Protein AF-A0A2V6K042-F1 (afdb_monomer)

Structure (mmCIF, N/CA/C/O backbone):
data_AF-A0A2V6K042-F1
#
_entry.id   AF-A0A2V6K042-F1
#
loop_
_atom_site.group_PDB
_atom_site.id
_atom_site.type_symbol
_atom_site.label_atom_id
_atom_site.label_alt_id
_atom_site.label_comp_id
_atom_site.label_asym_id
_atom_site.label_entity_id
_atom_site.label_seq_id
_atom_site.pdbx_PDB_ins_code
_atom_site.Cartn_x
_atom_site.Cartn_y
_atom_site.Cartn_z
_atom_site.occupancy
_atom_site.B_iso_or_equiv
_atom_site.auth_seq_id
_atom_site.auth_comp_id
_atom_site.auth_asym_id
_atom_site.auth_atom_id
_atom_site.pdbx_PDB_model_num
ATOM 1 N N . ILE A 1 1 ? -4.577 -10.890 9.244 1.00 86.12 1 ILE A N 1
ATOM 2 C CA . ILE A 1 1 ? -5.148 -10.009 8.191 1.00 86.12 1 ILE A CA 1
ATOM 3 C C . ILE A 1 1 ? -6.558 -9.542 8.555 1.00 86.12 1 ILE A C 1
ATOM 5 O O . ILE A 1 1 ? -6.718 -8.351 8.736 1.00 86.12 1 ILE A O 1
ATOM 9 N N . ARG A 1 2 ? -7.557 -10.426 8.738 1.00 90.44 2 ARG A N 1
ATOM 10 C CA . ARG A 1 2 ? -8.962 -10.021 8.996 1.00 90.44 2 ARG A CA 1
ATOM 11 C C . ARG A 1 2 ? -9.173 -9.052 10.175 1.00 90.44 2 ARG A C 1
ATOM 13 O O . ARG A 1 2 ? -10.040 -8.201 10.087 1.00 90.44 2 ARG A O 1
ATOM 20 N N . ALA A 1 3 ? -8.397 -9.183 11.249 1.00 93.00 3 ALA A N 1
ATOM 21 C CA . ALA A 1 3 ? -8.496 -8.318 12.430 1.00 93.00 3 ALA A CA 1
ATOM 22 C C . ALA A 1 3 ? -7.594 -7.066 12.373 1.00 93.00 3 ALA A C 1
ATOM 24 O O . ALA A 1 3 ? -7.522 -6.328 13.348 1.00 93.00 3 ALA A O 1
ATOM 25 N N . ALA A 1 4 ? -6.853 -6.847 11.281 1.00 93.75 4 ALA A N 1
ATOM 26 C CA . ALA A 1 4 ? -5.950 -5.705 11.175 1.00 93.75 4 ALA A CA 1
ATOM 27 C C . ALA A 1 4 ? -6.723 -4.435 10.791 1.00 93.75 4 ALA A C 1
ATOM 29 O O . ALA A 1 4 ? -7.478 -4.448 9.821 1.00 93.75 4 ALA A O 1
ATOM 30 N N . SER A 1 5 ? -6.476 -3.330 11.499 1.00 94.50 5 SER A N 1
ATOM 31 C CA . SER A 1 5 ? -7.053 -2.016 11.173 1.00 94.50 5 SER A CA 1
ATOM 32 C C . SER A 1 5 ? -6.542 -1.466 9.836 1.00 94.50 5 SER A C 1
ATOM 34 O O . SER A 1 5 ? -7.273 -0.782 9.119 1.00 94.50 5 SER A O 1
ATOM 36 N N . PHE A 1 6 ? -5.293 -1.793 9.489 1.00 96.44 6 PHE A N 1
ATOM 37 C CA . PHE A 1 6 ? -4.653 -1.451 8.223 1.00 96.44 6 PHE A CA 1
ATOM 38 C C . PHE A 1 6 ? -3.590 -2.500 7.867 1.00 96.44 6 PHE A C 1
ATOM 40 O O . PHE A 1 6 ? -2.941 -3.056 8.754 1.00 96.44 6 PHE A O 1
ATOM 47 N N . VAL A 1 7 ? -3.395 -2.774 6.577 1.00 97.31 7 VAL A N 1
ATOM 48 C CA . VAL A 1 7 ? -2.379 -3.710 6.077 1.00 97.31 7 VAL A CA 1
ATOM 49 C C . VAL A 1 7 ? -1.388 -2.965 5.194 1.00 97.31 7 VAL A C 1
ATOM 51 O O . VAL A 1 7 ? -1.774 -2.335 4.216 1.00 97.31 7 VAL A O 1
ATOM 54 N N . VAL A 1 8 ? -0.099 -3.087 5.502 1.00 97.44 8 VAL A N 1
ATOM 55 C CA . VAL A 1 8 ? 0.986 -2.699 4.593 1.00 97.44 8 VAL A CA 1
ATOM 56 C C . VAL A 1 8 ? 1.674 -3.973 4.135 1.00 97.44 8 VAL A C 1
ATOM 58 O O . VAL A 1 8 ? 2.069 -4.797 4.960 1.00 97.44 8 VAL A O 1
ATOM 61 N N . SER A 1 9 ? 1.792 -4.168 2.826 1.00 97.56 9 SER A N 1
ATOM 62 C CA . SER A 1 9 ? 2.416 -5.365 2.269 1.00 97.56 9 SER A CA 1
ATOM 63 C C . SER A 1 9 ? 3.174 -5.042 0.989 1.00 97.56 9 SER A C 1
ATOM 65 O O . SER A 1 9 ? 2.829 -4.110 0.268 1.00 97.56 9 SER A O 1
ATOM 67 N N . VAL A 1 10 ? 4.222 -5.809 0.705 1.00 96.44 10 VAL A N 1
ATOM 68 C CA . VAL A 1 10 ? 4.842 -5.828 -0.625 1.00 96.44 10 VAL A CA 1
ATOM 69 C C . VAL A 1 10 ? 3.988 -6.660 -1.577 1.00 96.44 10 VAL A C 1
ATOM 71 O O . VAL A 1 10 ? 3.161 -7.459 -1.131 1.00 96.44 10 VAL A O 1
ATOM 74 N N . ASP A 1 11 ? 4.229 -6.513 -2.876 1.00 94.69 11 ASP A N 1
ATOM 75 C CA . ASP A 1 11 ? 3.646 -7.365 -3.914 1.00 94.69 11 ASP A CA 1
ATOM 76 C C . ASP A 1 11 ? 3.902 -8.862 -3.633 1.00 94.69 11 ASP A C 1
ATOM 78 O O . ASP A 1 11 ? 5.004 -9.379 -3.825 1.00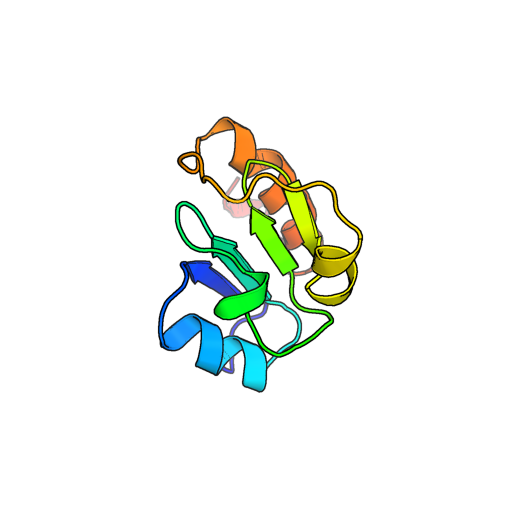 94.69 11 ASP A O 1
ATOM 82 N N . SER A 1 12 ? 2.899 -9.527 -3.057 1.00 94.44 12 SER A N 1
ATOM 83 C CA . SER A 1 12 ? 2.981 -10.881 -2.507 1.00 94.44 12 SER A CA 1
ATOM 84 C C . SER A 1 12 ? 1.591 -11.516 -2.410 1.00 94.44 12 SER A C 1
ATOM 86 O O . SER A 1 12 ? 0.573 -10.824 -2.396 1.00 94.44 12 SER A O 1
ATOM 88 N N . GLY A 1 13 ? 1.518 -12.844 -2.276 1.00 95.25 13 GLY A N 1
ATOM 89 C CA . GLY A 1 13 ? 0.242 -13.548 -2.073 1.00 95.25 13 GLY A CA 1
ATOM 90 C C . GLY A 1 13 ? -0.623 -12.964 -0.935 1.00 95.25 13 GLY A C 1
ATOM 91 O O . GLY A 1 13 ? -1.804 -12.691 -1.159 1.00 95.25 13 GLY A O 1
ATOM 92 N N . PRO A 1 14 ? -0.064 -12.692 0.264 1.00 95.94 14 PRO A N 1
ATOM 93 C CA . PRO A 1 14 ? -0.798 -12.052 1.357 1.00 95.94 14 PRO A CA 1
ATOM 94 C C . PRO A 1 14 ? -1.394 -10.678 1.022 1.00 95.94 14 PRO A C 1
ATOM 96 O O . PRO A 1 14 ? -2.462 -10.350 1.541 1.00 95.94 14 PRO A O 1
ATOM 99 N N . MET A 1 15 ? -0.755 -9.894 0.148 1.00 97.56 15 MET A N 1
ATOM 100 C CA . MET A 1 15 ? -1.299 -8.617 -0.325 1.00 97.56 15 MET A CA 1
ATOM 101 C C . MET A 1 15 ? -2.612 -8.830 -1.086 1.00 97.56 15 MET A C 1
ATOM 103 O O . MET A 1 15 ? -3.603 -8.163 -0.788 1.00 97.56 15 MET A O 1
ATOM 107 N N . HIS A 1 16 ? -2.669 -9.821 -1.983 1.00 97.00 16 HIS A N 1
ATOM 108 C CA . HIS A 1 16 ? -3.903 -10.149 -2.705 1.00 97.00 16 HIS A CA 1
ATOM 109 C C . HIS A 1 16 ? -5.009 -10.654 -1.771 1.00 97.00 16 HIS A C 1
ATOM 111 O O . HIS A 1 16 ? -6.165 -10.274 -1.938 1.00 97.00 16 HIS A O 1
ATOM 117 N N . ILE A 1 17 ? -4.667 -11.442 -0.745 1.00 96.44 17 ILE A N 1
ATOM 118 C CA . ILE A 1 17 ? -5.637 -11.853 0.285 1.00 96.44 17 ILE A CA 1
ATOM 119 C C . ILE A 1 17 ? -6.180 -10.624 1.027 1.00 96.44 17 ILE A C 1
ATOM 121 O O . ILE A 1 17 ? -7.385 -10.519 1.249 1.00 96.44 17 ILE A O 1
ATOM 125 N N . ALA A 1 18 ? -5.317 -9.672 1.394 1.00 97.00 18 ALA A N 1
ATOM 126 C CA . ALA A 1 18 ? -5.744 -8.436 2.044 1.00 97.00 18 ALA A CA 1
ATOM 127 C C . ALA A 1 18 ? -6.658 -7.590 1.142 1.00 97.00 18 ALA A C 1
ATOM 129 O O . ALA A 1 18 ? -7.664 -7.078 1.627 1.00 97.00 18 ALA A O 1
ATOM 130 N N . ALA A 1 19 ? -6.369 -7.517 -0.162 1.00 96.69 19 ALA A N 1
ATOM 131 C CA . ALA A 1 19 ? -7.151 -6.749 -1.133 1.00 96.69 19 ALA A CA 1
ATOM 132 C C . ALA A 1 19 ? -8.603 -7.239 -1.275 1.00 96.69 19 ALA A C 1
ATOM 134 O O . ALA A 1 19 ? -9.485 -6.450 -1.613 1.00 96.69 19 ALA A O 1
ATOM 135 N N . VAL A 1 20 ? -8.854 -8.526 -1.004 1.00 95.62 20 VAL A N 1
ATOM 136 C CA . VAL A 1 20 ? -10.206 -9.112 -0.966 1.00 95.62 20 VAL A CA 1
ATOM 137 C C . VAL A 1 20 ? -10.938 -8.762 0.333 1.00 95.62 20 VAL A C 1
ATOM 139 O O . VAL A 1 20 ? -12.157 -8.630 0.341 1.00 95.62 20 VAL A O 1
ATOM 142 N N . LEU A 1 21 ? -10.211 -8.634 1.443 1.00 95.25 21 LEU A N 1
ATOM 143 C CA . LEU A 1 21 ? -10.805 -8.498 2.774 1.00 95.25 21 LEU A CA 1
ATOM 144 C C . LEU A 1 21 ? -11.050 -7.049 3.199 1.00 95.25 21 LEU A C 1
ATOM 146 O O . LEU A 1 21 ? -11.894 -6.819 4.062 1.00 95.25 21 LEU A O 1
ATOM 150 N N . THR A 1 22 ? -10.299 -6.083 2.668 1.00 93.81 22 THR A N 1
ATOM 151 C CA . THR A 1 22 ? -10.379 -4.688 3.117 1.00 93.81 22 THR A CA 1
ATOM 152 C C . THR A 1 22 ? -9.897 -3.694 2.061 1.00 93.81 22 THR A C 1
ATOM 154 O O . THR A 1 22 ? -9.083 -4.020 1.198 1.00 93.81 22 THR A O 1
ATOM 157 N N . ILE A 1 23 ? -10.385 -2.454 2.161 1.00 92.50 23 ILE A N 1
ATOM 158 C CA . ILE A 1 23 ? -9.851 -1.289 1.437 1.00 92.50 23 ILE A CA 1
ATOM 159 C C . ILE A 1 23 ? -8.654 -0.649 2.161 1.00 92.50 23 ILE A C 1
ATOM 161 O O . ILE A 1 23 ? -7.896 0.093 1.541 1.00 92.50 23 ILE A O 1
ATOM 165 N N . ASN A 1 24 ? -8.458 -0.947 3.452 1.00 96.31 24 ASN A N 1
ATOM 166 C CA . ASN A 1 24 ? -7.375 -0.408 4.281 1.00 96.31 24 ASN A CA 1
ATOM 167 C C . ASN A 1 24 ? -6.066 -1.164 4.009 1.00 96.31 24 ASN A C 1
ATOM 169 O O . ASN A 1 24 ? -5.510 -1.832 4.883 1.00 96.31 24 ASN A O 1
ATOM 173 N N . LEU A 1 25 ? -5.621 -1.104 2.758 1.00 97.75 25 LEU A N 1
ATOM 174 C CA . LEU A 1 25 ? -4.441 -1.777 2.242 1.00 97.75 25 LEU A CA 1
ATOM 175 C C . LEU A 1 25 ? -3.544 -0.759 1.544 1.00 97.75 25 LEU A C 1
ATOM 177 O O . LEU A 1 25 ? -4.008 -0.019 0.680 1.00 97.75 25 LEU A O 1
ATOM 181 N N . LEU A 1 26 ? -2.254 -0.804 1.865 1.00 98.25 26 LEU A N 1
ATOM 182 C CA . LEU A 1 26 ? -1.179 -0.220 1.076 1.00 98.25 26 LEU A CA 1
ATOM 183 C C . LEU A 1 26 ? -0.298 -1.335 0.499 1.00 98.25 26 LEU A C 1
ATOM 185 O O . LEU A 1 26 ? 0.359 -2.061 1.249 1.00 98.25 26 LEU A O 1
ATOM 189 N N . SER A 1 27 ? -0.254 -1.431 -0.830 1.00 98.00 27 SER A N 1
ATOM 190 C CA . SER A 1 27 ? 0.639 -2.334 -1.560 1.00 98.00 27 SER A CA 1
ATOM 191 C C . SER A 1 27 ? 1.890 -1.610 -2.060 1.00 98.00 27 SER A C 1
ATOM 193 O O . SER A 1 27 ? 1.801 -0.621 -2.789 1.00 98.00 27 SER A O 1
ATOM 195 N N . ILE A 1 28 ? 3.073 -2.104 -1.705 1.00 97.81 28 ILE A N 1
ATOM 196 C CA . ILE A 1 28 ? 4.361 -1.538 -2.116 1.00 97.81 28 ILE A CA 1
ATOM 197 C C . ILE A 1 28 ? 4.879 -2.281 -3.349 1.00 97.81 28 ILE A C 1
ATOM 199 O O . ILE A 1 28 ? 5.261 -3.451 -3.274 1.00 97.81 28 ILE A O 1
ATOM 203 N N . HIS A 1 29 ? 4.970 -1.565 -4.471 1.00 96.25 29 HIS A N 1
ATOM 204 C CA . HIS A 1 29 ? 5.510 -2.073 -5.729 1.00 96.25 29 HIS A CA 1
ATOM 205 C C . HIS A 1 29 ? 6.824 -1.364 -6.063 1.00 96.25 29 HIS A C 1
ATOM 207 O O . HIS A 1 29 ? 6.840 -0.235 -6.555 1.00 96.25 29 HIS A O 1
ATOM 213 N N . THR A 1 30 ? 7.954 -2.029 -5.815 1.00 95.12 30 THR A N 1
ATOM 214 C CA . THR A 1 30 ? 9.269 -1.534 -6.246 1.00 95.12 30 THR A CA 1
ATOM 215 C C . THR A 1 30 ? 9.443 -1.814 -7.734 1.00 95.12 30 THR A C 1
ATOM 217 O O . THR A 1 30 ? 9.233 -0.929 -8.561 1.00 95.12 30 THR A O 1
ATOM 220 N N . TRP A 1 31 ? 9.745 -3.055 -8.106 1.00 92.31 31 TRP A 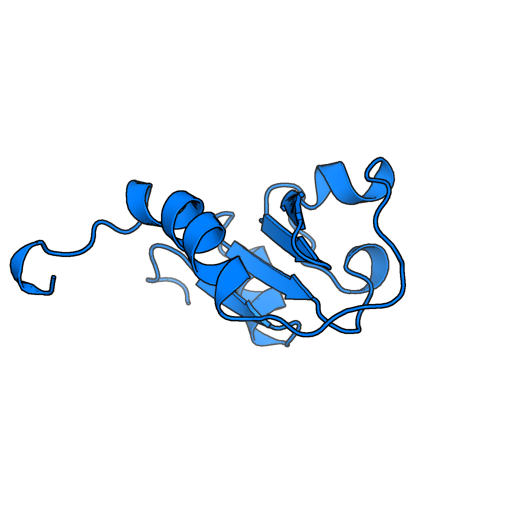N 1
ATOM 221 C CA . TRP A 1 31 ? 10.108 -3.439 -9.473 1.00 92.31 31 TRP A CA 1
ATOM 222 C C . TRP A 1 31 ? 8.911 -3.786 -10.356 1.00 92.31 31 TRP A C 1
ATOM 224 O O . TRP A 1 31 ? 8.963 -3.565 -11.565 1.00 92.31 31 TRP A O 1
ATOM 234 N N . THR A 1 32 ? 7.828 -4.284 -9.764 1.00 92.12 32 THR A N 1
ATOM 235 C CA . THR A 1 32 ? 6.640 -4.728 -10.493 1.00 92.12 32 THR A CA 1
ATOM 236 C C . THR A 1 32 ? 5.743 -3.562 -10.899 1.00 92.12 32 THR A C 1
ATOM 238 O O . THR A 1 32 ? 5.801 -2.471 -10.325 1.00 92.12 32 THR A O 1
ATOM 241 N N . ASP A 1 33 ? 4.955 -3.768 -11.954 1.00 92.81 33 ASP A N 1
ATOM 242 C CA . ASP A 1 33 ? 3.980 -2.788 -12.430 1.00 92.81 33 ASP A CA 1
ATOM 243 C C . ASP A 1 33 ? 2.624 -3.058 -11.754 1.00 92.81 33 ASP A C 1
ATOM 245 O O . ASP A 1 33 ? 2.002 -4.082 -12.060 1.00 92.81 33 ASP A O 1
ATOM 249 N N . PRO A 1 34 ? 2.147 -2.179 -10.853 1.00 94.62 34 PRO A N 1
ATOM 250 C CA . PRO A 1 34 ? 0.891 -2.392 -10.139 1.00 94.62 34 PRO A CA 1
ATOM 251 C C . PRO A 1 34 ? -0.334 -2.420 -11.064 1.00 94.62 34 PRO A C 1
ATOM 253 O O . PRO A 1 34 ? -1.354 -2.974 -10.680 1.00 94.62 34 PRO A O 1
ATOM 256 N N . ARG A 1 35 ? -0.241 -1.925 -12.307 1.00 93.62 35 ARG A N 1
ATOM 257 C CA . ARG A 1 35 ? -1.322 -2.077 -13.302 1.00 93.62 35 ARG A CA 1
ATOM 258 C C . ARG A 1 35 ? -1.515 -3.528 -13.748 1.00 93.62 35 ARG A C 1
ATOM 260 O O . ARG A 1 35 ? -2.551 -3.878 -14.295 1.00 93.62 35 ARG A O 1
ATOM 267 N N . ARG A 1 36 ? -0.497 -4.375 -13.557 1.00 93.19 36 ARG A N 1
ATOM 268 C CA . ARG A 1 36 ? -0.493 -5.782 -13.990 1.00 93.19 36 ARG A CA 1
ATOM 269 C C . ARG A 1 36 ? -0.686 -6.763 -12.843 1.00 93.19 36 ARG A C 1
ATOM 271 O O . ARG A 1 36 ? -1.283 -7.811 -13.051 1.00 93.19 36 ARG A O 1
ATOM 278 N N . VAL A 1 37 ? -0.115 -6.457 -11.679 1.00 94.62 37 VAL A N 1
ATOM 279 C CA . VAL A 1 37 ? -0.055 -7.374 -10.523 1.00 94.62 37 VAL A CA 1
ATOM 280 C C . VAL A 1 37 ? -0.490 -6.715 -9.215 1.00 94.62 37 VAL A C 1
ATOM 282 O O . VAL A 1 37 ? -0.343 -7.291 -8.147 1.00 94.62 37 VAL A O 1
ATOM 285 N N . GLY A 1 38 ? -0.999 -5.485 -9.273 1.00 94.56 38 GLY A N 1
ATOM 286 C CA . GLY A 1 38 ? -1.467 -4.776 -8.091 1.00 94.56 38 GLY A CA 1
ATOM 287 C C . GLY A 1 38 ? -2.719 -5.395 -7.468 1.00 94.56 38 GLY A C 1
ATOM 288 O O . GLY A 1 38 ? -3.304 -6.348 -7.995 1.00 94.56 38 GLY A O 1
ATOM 289 N N . PRO A 1 39 ? -3.152 -4.846 -6.325 1.00 97.00 39 PRO A N 1
ATOM 290 C CA . PRO A 1 39 ? -4.401 -5.255 -5.707 1.00 97.00 39 PRO A CA 1
ATOM 291 C C . PRO A 1 39 ? -5.577 -5.003 -6.658 1.00 97.00 39 PRO A C 1
ATOM 293 O O . PRO A 1 39 ? -5.669 -3.955 -7.288 1.00 97.00 39 PRO A O 1
ATOM 296 N N . TYR A 1 40 ? -6.509 -5.956 -6.724 1.00 94.00 40 TYR A N 1
AT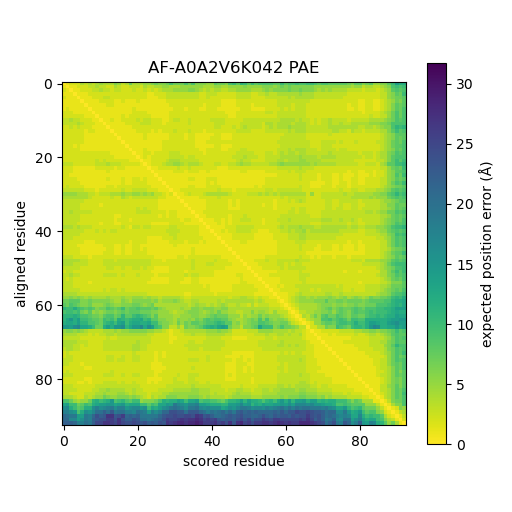OM 297 C CA . TYR A 1 40 ? -7.709 -5.848 -7.566 1.00 94.00 40 TYR A CA 1
ATOM 298 C C . TYR A 1 40 ? -8.648 -4.709 -7.129 1.00 94.00 40 TYR A C 1
ATOM 300 O O . TYR A 1 40 ? -9.389 -4.155 -7.936 1.00 94.00 40 TYR A O 1
ATOM 308 N N . ASN A 1 41 ? -8.646 -4.364 -5.840 1.00 94.75 41 ASN A N 1
ATOM 309 C CA . ASN A 1 41 ? -9.560 -3.375 -5.284 1.00 94.75 41 ASN A CA 1
ATOM 310 C C . ASN A 1 41 ? -9.192 -1.954 -5.762 1.00 94.75 41 ASN A C 1
ATOM 312 O O . ASN A 1 41 ? -8.118 -1.470 -5.398 1.00 94.75 41 ASN A O 1
ATOM 316 N N . PRO A 1 42 ? -10.078 -1.244 -6.492 1.00 95.31 42 PRO A N 1
ATOM 317 C CA . PRO A 1 42 ? -9.775 0.073 -7.060 1.00 95.31 42 PRO A CA 1
ATOM 318 C C . PRO A 1 42 ? -9.479 1.144 -5.999 1.00 95.31 42 PRO A C 1
ATOM 320 O O . PRO A 1 42 ? -8.796 2.123 -6.292 1.00 95.31 42 PRO A O 1
ATOM 323 N N . ASN A 1 43 ? -9.960 0.954 -4.767 1.00 95.88 43 ASN A N 1
ATOM 324 C CA . ASN A 1 43 ? -9.767 1.890 -3.660 1.00 95.88 43 ASN A CA 1
ATOM 325 C C . ASN A 1 43 ? -8.532 1.582 -2.802 1.00 95.88 43 ASN A C 1
ATOM 327 O O . ASN A 1 43 ? -8.224 2.366 -1.905 1.00 95.88 43 ASN A O 1
ATOM 331 N N . ALA A 1 44 ? -7.841 0.462 -3.043 1.00 97.06 44 ALA A N 1
ATOM 332 C CA . ALA A 1 44 ? -6.618 0.142 -2.319 1.00 97.06 44 ALA A CA 1
ATOM 333 C C . ALA A 1 44 ? -5.500 1.121 -2.690 1.00 97.06 44 ALA A C 1
ATOM 335 O O . ALA A 1 44 ? -5.401 1.581 -3.832 1.00 97.06 44 ALA A O 1
ATOM 336 N N . TRP A 1 45 ? -4.637 1.411 -1.720 1.00 98.25 45 TRP A N 1
ATOM 337 C CA . TRP A 1 45 ? -3.471 2.250 -1.929 1.00 98.25 45 TRP A CA 1
ATOM 338 C C . TRP A 1 45 ? -2.314 1.448 -2.510 1.00 98.25 45 TRP A C 1
ATOM 340 O O . TRP A 1 45 ? -2.074 0.289 -2.165 1.00 98.25 45 TRP A O 1
ATOM 350 N N . VAL A 1 46 ? -1.550 2.109 -3.364 1.00 97.50 46 VAL A N 1
ATOM 351 C CA . VAL A 1 46 ? -0.333 1.613 -3.984 1.00 97.50 46 VAL A CA 1
ATOM 352 C C . VAL A 1 46 ? 0.768 2.636 -3.766 1.00 97.50 46 VAL A C 1
ATOM 354 O O . VAL A 1 46 ? 0.603 3.820 -4.053 1.00 97.50 46 VAL A O 1
ATOM 357 N N . TRP A 1 47 ? 1.922 2.161 -3.308 1.00 97.81 47 TRP A N 1
ATOM 358 C CA . TRP A 1 47 ? 3.167 2.903 -3.403 1.00 97.81 47 TRP A CA 1
ATOM 359 C C . TRP A 1 47 ? 3.935 2.448 -4.645 1.00 97.81 47 TRP A C 1
ATOM 361 O O . TRP A 1 47 ? 4.220 1.256 -4.804 1.00 97.81 47 TRP A O 1
ATOM 371 N N . LYS A 1 48 ? 4.312 3.394 -5.510 1.00 95.94 48 LYS A N 1
ATOM 372 C CA . LYS A 1 48 ? 5.202 3.152 -6.655 1.00 95.94 48 LYS A CA 1
ATOM 373 C C . LYS A 1 48 ? 6.069 4.376 -6.917 1.00 95.94 48 LYS A C 1
ATOM 375 O O . LYS A 1 48 ? 5.578 5.473 -7.170 1.00 95.94 48 LYS A O 1
ATOM 380 N N . ASN A 1 49 ? 7.388 4.187 -6.917 1.00 93.50 49 ASN A N 1
ATOM 381 C CA . ASN A 1 49 ? 8.361 5.237 -7.242 1.00 93.50 49 ASN A CA 1
ATOM 382 C C . ASN A 1 49 ? 8.242 6.515 -6.392 1.00 93.50 49 ASN A C 1
ATOM 384 O O . ASN A 1 49 ? 8.528 7.604 -6.884 1.00 93.50 49 ASN A O 1
ATOM 388 N N . GLY A 1 50 ? 7.839 6.396 -5.127 1.00 93.75 50 GLY A N 1
ATOM 389 C CA . GLY A 1 50 ? 7.606 7.547 -4.246 1.00 93.75 50 GLY A CA 1
ATOM 390 C C . GLY A 1 50 ? 6.231 8.191 -4.372 1.00 93.75 50 GLY A C 1
ATOM 391 O O . GLY A 1 50 ? 5.985 9.188 -3.708 1.00 93.75 50 GLY A O 1
ATOM 392 N N . HIS A 1 51 ? 5.348 7.646 -5.205 1.00 94.81 51 HIS A N 1
ATOM 393 C CA . HIS A 1 51 ? 3.976 8.119 -5.331 1.00 94.81 51 HIS A CA 1
ATOM 394 C C . HIS A 1 51 ? 3.058 7.194 -4.544 1.00 94.81 51 HIS A C 1
ATOM 396 O O . HIS A 1 51 ? 3.166 5.972 -4.676 1.00 94.81 51 HIS A O 1
ATOM 402 N N . LEU A 1 52 ? 2.164 7.789 -3.757 1.00 96.88 52 LEU A N 1
ATOM 403 C CA . LEU A 1 52 ? 1.014 7.121 -3.160 1.00 96.88 52 LEU A CA 1
ATOM 404 C C . LEU A 1 52 ? -0.205 7.429 -4.015 1.00 96.88 52 LEU A C 1
ATOM 406 O O . LEU A 1 52 ? -0.528 8.593 -4.232 1.00 96.88 52 LEU A O 1
ATOM 410 N N . LEU A 1 53 ? -0.833 6.382 -4.530 1.00 96.38 53 LEU A N 1
ATOM 411 C CA . LEU A 1 53 ? -1.953 6.472 -5.458 1.00 96.38 53 LEU A CA 1
ATOM 412 C C . LEU A 1 53 ? -2.957 5.380 -5.126 1.00 96.38 53 LEU A C 1
ATOM 414 O O . LEU A 1 53 ? -2.584 4.321 -4.621 1.00 96.38 53 LEU A O 1
ATOM 418 N N . ARG A 1 54 ? -4.220 5.599 -5.457 1.00 97.00 54 ARG A N 1
ATOM 419 C CA . ARG A 1 54 ? -5.201 4.520 -5.510 1.00 97.00 54 ARG A CA 1
ATOM 420 C C . ARG A 1 54 ? -5.022 3.709 -6.782 1.00 97.00 54 ARG A C 1
ATOM 422 O O . ARG A 1 54 ? -4.576 4.223 -7.807 1.00 97.00 54 ARG A O 1
ATOM 429 N N . VAL A 1 55 ? -5.432 2.444 -6.742 1.00 96.50 55 VAL A N 1
ATOM 430 C CA . VAL A 1 55 ? -5.453 1.584 -7.936 1.00 96.50 55 VAL A CA 1
ATOM 431 C C . VAL A 1 55 ? -6.235 2.241 -9.079 1.00 96.50 55 VAL A C 1
ATOM 433 O O . VAL A 1 55 ? -5.763 2.244 -10.213 1.00 96.50 55 VAL A O 1
ATOM 436 N N . SER A 1 56 ? -7.368 2.882 -8.778 1.00 96.38 56 SER A N 1
ATOM 437 C CA . SER A 1 56 ? -8.183 3.611 -9.760 1.00 96.38 56 SER A CA 1
ATOM 438 C C . SER A 1 56 ? -7.458 4.767 -10.463 1.00 96.38 56 SER A C 1
ATOM 440 O O . SER A 1 56 ? -7.898 5.212 -11.517 1.00 96.38 56 SER A O 1
ATOM 442 N N . GLU A 1 57 ? -6.364 5.272 -9.894 1.00 96.19 57 GLU A N 1
ATOM 443 C CA . GLU A 1 57 ? -5.596 6.406 -10.422 1.00 96.19 57 GLU A CA 1
ATOM 444 C C . GLU A 1 57 ? -4.399 5.950 -11.275 1.00 96.19 57 GLU A C 1
ATOM 446 O O . GLU A 1 57 ? -3.769 6.760 -11.955 1.00 96.19 57 GLU A O 1
ATOM 451 N N . LEU A 1 58 ? -4.065 4.654 -11.271 1.00 93.38 58 LEU A N 1
ATOM 452 C CA . LEU A 1 58 ? -2.852 4.141 -11.918 1.00 93.38 58 LEU A CA 1
ATOM 453 C C . LEU A 1 58 ? -2.856 4.287 -13.443 1.00 93.38 58 LEU A C 1
ATOM 455 O O . LEU A 1 58 ? -1.780 4.451 -14.030 1.00 93.38 58 LEU A O 1
ATOM 459 N N . GLU A 1 59 ? -4.030 4.206 -14.070 1.00 88.19 59 GLU A N 1
ATOM 460 C CA . GLU A 1 59 ? -4.199 4.314 -15.525 1.00 88.19 59 GLU A CA 1
ATOM 461 C C . GLU A 1 59 ? -3.849 5.714 -16.039 1.00 88.19 59 GLU A C 1
ATOM 463 O O . GLU A 1 59 ? -3.198 5.867 -17.071 1.00 88.19 59 GLU A O 1
ATOM 468 N N . THR A 1 60 ? -4.225 6.753 -15.293 1.00 90.31 60 THR A N 1
ATOM 469 C CA . THR A 1 60 ? -4.009 8.151 -15.692 1.00 90.31 60 T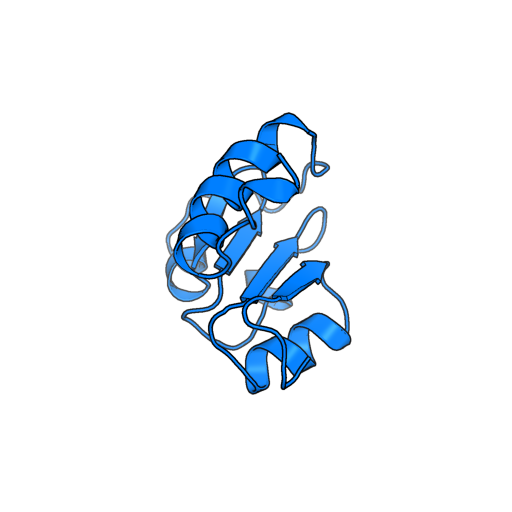HR A CA 1
ATOM 470 C C . THR A 1 60 ? -2.712 8.730 -15.128 1.00 90.31 60 THR A C 1
ATOM 472 O O . THR A 1 60 ? -2.160 9.685 -15.682 1.00 90.31 60 THR A O 1
ATOM 475 N N . ALA A 1 61 ? -2.178 8.147 -14.052 1.00 89.25 61 ALA A N 1
ATOM 476 C CA . ALA A 1 61 ? -0.943 8.602 -13.436 1.00 89.25 61 ALA A CA 1
ATOM 477 C C . ALA A 1 61 ? 0.281 8.349 -14.335 1.00 89.25 61 ALA A C 1
ATOM 479 O O . ALA A 1 61 ? 0.554 7.233 -14.791 1.00 89.25 61 ALA A O 1
ATOM 480 N N . LYS A 1 62 ? 1.106 9.387 -14.522 1.00 86.06 62 LYS A N 1
ATOM 481 C CA . LYS A 1 62 ? 2.379 9.320 -15.263 1.00 86.06 62 LYS A CA 1
ATOM 482 C C . LYS A 1 62 ? 3.490 8.671 -14.429 1.00 86.06 62 LYS A C 1
ATOM 484 O O . LYS A 1 62 ? 4.502 9.291 -14.113 1.00 86.06 62 LYS A O 1
ATOM 489 N N . ILE A 1 63 ? 3.306 7.404 -14.070 1.00 85.00 63 ILE A N 1
ATOM 490 C CA . ILE A 1 63 ? 4.281 6.632 -13.298 1.00 85.00 63 ILE A CA 1
ATOM 491 C C . ILE A 1 63 ? 5.218 5.883 -14.245 1.00 85.00 63 ILE A C 1
ATOM 493 O O . ILE A 1 63 ? 4.778 5.201 -15.174 1.00 85.00 63 ILE A O 1
ATOM 497 N N . LYS A 1 64 ? 6.527 5.970 -13.989 1.00 83.25 64 LYS A N 1
ATOM 498 C CA . LYS A 1 64 ? 7.527 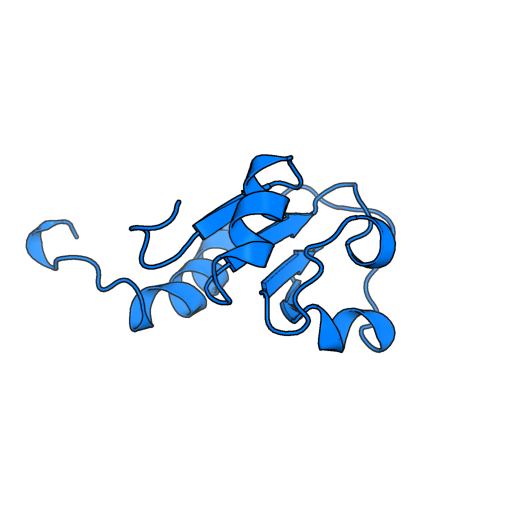5.172 -14.711 1.00 83.25 64 LYS A CA 1
ATOM 499 C C . LYS A 1 64 ? 7.300 3.678 -14.461 1.00 83.25 64 LYS A C 1
ATOM 501 O O . LYS A 1 64 ? 7.121 3.257 -13.319 1.00 83.25 64 LYS A O 1
ATOM 506 N N . ARG A 1 65 ? 7.391 2.874 -15.526 1.00 74.38 65 ARG A N 1
ATOM 507 C CA . ARG A 1 65 ? 7.303 1.405 -15.450 1.00 74.38 65 ARG A CA 1
ATOM 508 C C . ARG A 1 65 ? 8.436 0.817 -14.602 1.00 74.38 65 ARG A C 1
ATOM 510 O O . ARG A 1 65 ? 8.196 -0.024 -13.736 1.00 74.38 65 ARG A O 1
ATOM 517 N N . HIS A 1 66 ? 9.659 1.311 -14.807 1.00 78.25 66 HIS A N 1
ATOM 518 C CA . HIS A 1 66 ? 10.806 0.947 -13.978 1.00 78.25 66 HIS A CA 1
ATOM 519 C C . HIS A 1 66 ? 10.645 1.469 -12.552 1.00 78.25 66 HIS A C 1
ATOM 521 O O . HIS A 1 66 ? 10.209 2.598 -12.327 1.00 78.25 66 HIS A O 1
ATOM 527 N N . GLY A 1 67 ? 10.981 0.596 -11.611 1.00 83.12 67 GLY A N 1
ATOM 528 C CA . GLY A 1 67 ? 10.943 0.848 -10.183 1.00 83.12 67 GLY A CA 1
ATOM 529 C C . GLY A 1 67 ? 12.145 1.603 -9.643 1.00 83.12 67 GLY A C 1
ATOM 530 O O . GLY A 1 67 ? 13.222 1.564 -10.234 1.00 83.12 67 GLY A O 1
ATOM 531 N N . ARG A 1 68 ? 11.988 2.168 -8.449 1.00 93.50 68 ARG A N 1
ATOM 532 C CA . ARG A 1 68 ? 13.082 2.394 -7.503 1.00 93.50 68 ARG A CA 1
ATOM 533 C C . ARG A 1 68 ? 12.820 1.652 -6.197 1.00 93.50 68 ARG A C 1
ATOM 535 O O . ARG A 1 68 ? 11.690 1.249 -5.910 1.00 93.50 68 ARG A O 1
ATOM 542 N N . ARG A 1 69 ? 13.873 1.509 -5.394 1.00 95.19 69 ARG A N 1
ATOM 543 C CA . ARG A 1 69 ? 13.776 0.960 -4.042 1.00 95.19 69 ARG A CA 1
ATOM 544 C C . ARG A 1 69 ? 12.923 1.876 -3.159 1.00 95.19 69 ARG A C 1
ATOM 546 O O . ARG A 1 69 ? 12.924 3.096 -3.334 1.00 95.19 69 ARG A O 1
ATOM 553 N N . PHE A 1 70 ? 12.206 1.261 -2.226 1.00 95.81 70 PHE A N 1
ATOM 554 C CA . PHE A 1 70 ? 11.587 1.952 -1.104 1.00 95.81 70 PHE A CA 1
ATOM 555 C C . PHE A 1 70 ? 12.674 2.452 -0.143 1.00 95.81 70 PHE A C 1
ATOM 557 O O . PHE A 1 70 ? 13.583 1.694 0.200 1.00 95.81 70 PHE A O 1
ATOM 564 N N . GLU A 1 71 ? 12.604 3.713 0.268 1.00 97.06 71 GLU A N 1
ATOM 565 C CA . GLU A 1 71 ? 13.632 4.377 1.073 1.00 97.06 71 GLU A CA 1
ATOM 566 C C . GLU A 1 71 ? 13.025 5.007 2.331 1.00 97.06 71 GLU A C 1
ATOM 568 O O . GLU A 1 71 ? 11.828 5.273 2.392 1.00 97.06 71 GLU A O 1
ATOM 573 N N . SER A 1 72 ? 13.853 5.320 3.332 1.00 97.69 72 SER A N 1
ATOM 574 C CA . SER A 1 72 ? 13.382 5.939 4.581 1.00 97.69 72 SER A CA 1
ATOM 575 C C . SER A 1 72 ? 12.628 7.256 4.359 1.00 97.69 72 SER A C 1
ATOM 577 O O . SER A 1 72 ? 11.725 7.579 5.123 1.00 97.69 72 SER A O 1
ATOM 579 N N . LYS A 1 73 ? 12.939 7.989 3.281 1.00 96.88 73 LYS A N 1
ATOM 580 C CA . LYS A 1 73 ? 12.235 9.226 2.901 1.00 96.88 73 LYS A CA 1
ATOM 581 C C . LYS A 1 73 ? 10.773 9.012 2.483 1.00 96.88 73 LYS A C 1
ATOM 583 O O . LYS A 1 73 ? 10.022 9.976 2.438 1.00 96.88 73 LYS A O 1
ATOM 588 N N . ASP A 1 74 ? 10.376 7.779 2.165 1.00 97.38 74 ASP A N 1
ATOM 589 C CA . ASP A 1 74 ? 9.001 7.427 1.788 1.00 97.38 74 ASP A CA 1
ATOM 590 C C . ASP A 1 74 ? 8.104 7.153 3.004 1.00 97.38 74 ASP A C 1
ATOM 592 O O . ASP A 1 74 ? 6.878 7.206 2.904 1.00 97.38 74 ASP A O 1
ATOM 596 N N . VAL A 1 75 ? 8.709 6.857 4.158 1.00 96.56 75 VAL A N 1
ATOM 597 C CA . VAL A 1 75 ? 7.999 6.485 5.387 1.00 96.56 75 VAL A CA 1
ATOM 598 C C . VAL A 1 75 ? 7.078 7.599 5.904 1.00 96.56 75 VAL A C 1
ATOM 600 O O . VAL A 1 75 ? 5.946 7.268 6.254 1.00 96.56 75 VAL A O 1
A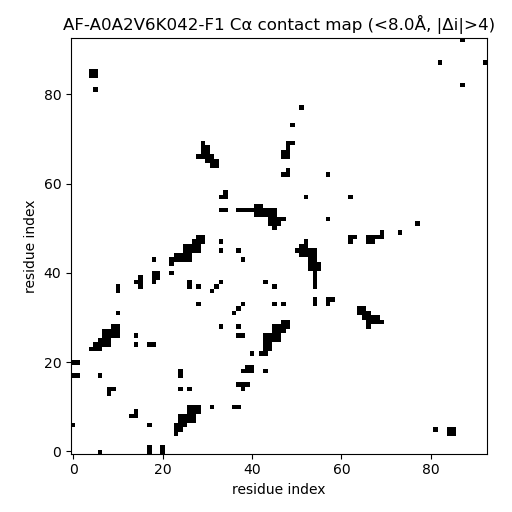TOM 603 N N . PRO A 1 76 ? 7.472 8.892 5.936 1.00 96.69 76 PRO A N 1
ATOM 604 C CA . PRO A 1 76 ? 6.618 9.945 6.488 1.00 96.69 76 PRO A CA 1
ATOM 605 C C . PRO A 1 76 ? 5.250 10.050 5.807 1.00 96.69 76 PRO A C 1
ATOM 607 O O . PRO A 1 76 ? 4.236 10.065 6.497 1.00 96.69 76 PRO A O 1
ATOM 610 N N . ALA A 1 77 ? 5.205 10.024 4.471 1.00 96.75 77 ALA A N 1
ATOM 611 C CA . ALA A 1 77 ? 3.952 10.114 3.718 1.00 96.75 77 ALA A CA 1
ATOM 612 C C . ALA A 1 77 ? 3.028 8.907 3.974 1.00 96.75 77 ALA A C 1
ATOM 614 O O . ALA A 1 77 ? 1.810 9.042 4.060 1.00 96.75 77 ALA A O 1
ATOM 615 N N . ILE A 1 78 ? 3.607 7.715 4.144 1.00 96.19 78 ILE A N 1
ATOM 616 C CA . ILE A 1 78 ? 2.850 6.505 4.492 1.00 96.19 78 ILE A CA 1
ATOM 617 C C . ILE A 1 78 ? 2.334 6.573 5.928 1.00 96.19 78 ILE A C 1
ATOM 619 O O . ILE A 1 78 ? 1.198 6.186 6.193 1.00 96.19 78 ILE A O 1
ATOM 623 N N . ALA A 1 79 ? 3.144 7.072 6.860 1.00 95.06 79 ALA A N 1
ATOM 624 C CA . ALA A 1 79 ? 2.716 7.255 8.238 1.00 95.06 79 ALA A CA 1
ATOM 625 C C . ALA A 1 79 ? 1.548 8.247 8.319 1.00 95.06 79 ALA A C 1
ATOM 627 O O . ALA A 1 79 ? 0.575 7.981 9.016 1.00 95.06 79 ALA A O 1
ATOM 628 N N . GLU A 1 80 ? 1.613 9.352 7.578 1.00 94.88 80 GLU A N 1
ATOM 629 C CA . GLU A 1 80 ? 0.546 10.353 7.505 1.00 94.88 80 GLU A CA 1
ATOM 630 C C . GLU A 1 80 ? -0.760 9.771 6.940 1.00 94.88 80 GLU A C 1
ATOM 632 O O . GLU A 1 80 ? -1.832 10.032 7.482 1.00 94.88 80 GLU A O 1
ATOM 637 N N . LEU A 1 81 ? -0.667 8.892 5.935 1.00 95.06 81 LEU A N 1
ATOM 638 C CA . LEU A 1 81 ? -1.812 8.152 5.396 1.00 95.06 81 LEU A CA 1
ATOM 639 C C . LEU A 1 81 ? -2.456 7.206 6.428 1.00 95.06 81 LEU A C 1
ATOM 641 O O . LEU A 1 81 ? -3.678 7.072 6.468 1.00 95.06 81 LEU A O 1
ATOM 645 N N . ILE A 1 82 ? -1.646 6.510 7.231 1.00 9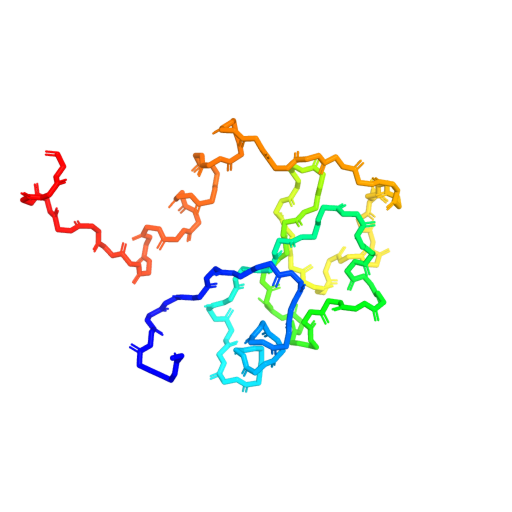5.12 82 ILE A N 1
ATOM 646 C CA . ILE A 1 82 ? -2.110 5.411 8.096 1.00 95.12 82 ILE A CA 1
ATOM 647 C C . ILE A 1 82 ? -2.564 5.901 9.477 1.00 95.12 82 ILE A C 1
ATOM 649 O O . ILE A 1 82 ? -3.524 5.362 10.030 1.00 95.12 82 ILE A O 1
ATOM 653 N N . ARG A 1 83 ? -1.900 6.918 10.040 1.00 92.62 83 ARG A N 1
ATOM 654 C CA . ARG A 1 83 ? -2.129 7.425 11.409 1.00 92.62 83 ARG A CA 1
ATOM 655 C C . ARG A 1 83 ? -3.592 7.734 11.754 1.00 92.62 83 ARG A C 1
ATOM 657 O O . ARG A 1 83 ? -3.985 7.405 12.869 1.00 92.62 83 ARG A O 1
ATOM 664 N N . PRO A 1 84 ? -4.421 8.306 10.858 1.00 92.62 84 PRO A N 1
ATOM 665 C CA . PRO A 1 84 ? -5.831 8.551 11.168 1.00 92.62 84 PRO A CA 1
ATOM 666 C C . PRO A 1 84 ? -6.645 7.271 11.418 1.00 92.62 84 PRO A C 1
ATOM 668 O O . PRO A 1 84 ? -7.669 7.318 12.092 1.00 92.62 84 PRO A O 1
ATOM 671 N N . ILE A 1 85 ? -6.208 6.135 10.865 1.00 92.38 85 ILE A N 1
ATOM 672 C CA . ILE A 1 85 ? -6.889 4.832 10.959 1.00 92.38 85 ILE A CA 1
ATOM 673 C C . ILE A 1 85 ? -6.280 3.982 12.079 1.00 92.38 85 ILE A C 1
ATOM 675 O O . ILE A 1 85 ? -6.975 3.207 12.736 1.00 92.38 85 ILE A O 1
ATOM 679 N N . VAL A 1 86 ? -4.970 4.110 12.281 1.00 91.25 86 VAL A N 1
ATOM 680 C CA . VAL A 1 86 ? -4.212 3.385 13.299 1.00 91.25 86 VAL A CA 1
ATOM 681 C C . VAL A 1 86 ? -3.597 4.411 14.248 1.00 91.25 86 VAL A C 1
ATOM 683 O O . VAL A 1 86 ? -2.449 4.817 14.040 1.00 91.25 86 VAL A O 1
ATOM 686 N N . PRO A 1 87 ? -4.353 4.871 15.263 1.00 77.81 87 PRO A N 1
ATOM 687 C CA . PRO A 1 87 ? -3.810 5.775 16.259 1.00 77.81 87 PRO A CA 1
ATOM 688 C C . PRO A 1 87 ? -2.654 5.077 16.976 1.00 77.81 87 PRO A C 1
ATOM 690 O O . PRO A 1 87 ? -2.786 3.954 17.464 1.00 77.81 87 PRO A O 1
ATOM 693 N N . VAL A 1 88 ? -1.501 5.739 16.997 1.00 75.19 88 VAL A N 1
ATOM 694 C CA . VAL A 1 88 ? -0.368 5.302 17.809 1.00 75.19 88 VAL A CA 1
ATOM 695 C C . VAL A 1 88 ? -0.709 5.663 19.246 1.00 75.19 88 VAL A C 1
ATOM 697 O O . VAL A 1 88 ? -1.078 6.808 19.510 1.00 75.19 88 VAL A O 1
ATOM 700 N N . ASP A 1 89 ? -0.618 4.692 20.153 1.00 69.38 89 ASP A N 1
ATOM 701 C CA . ASP A 1 89 ? -0.742 4.969 21.580 1.00 69.38 89 ASP A CA 1
ATOM 702 C C . ASP A 1 89 ? 0.324 6.014 21.955 1.00 69.38 89 ASP A C 1
ATOM 704 O O . ASP A 1 89 ? 1.515 5.758 21.740 1.00 69.38 89 ASP A O 1
ATOM 708 N N . PRO A 1 90 ? -0.058 7.193 22.476 1.00 60.38 90 PRO A N 1
ATOM 709 C CA . PRO A 1 90 ? 0.902 8.212 22.880 1.00 60.38 90 PRO A CA 1
ATOM 710 C C . PRO A 1 90 ? 1.889 7.723 23.952 1.00 60.38 90 PRO A C 1
ATOM 712 O O . PRO A 1 90 ? 2.917 8.363 24.143 1.00 60.38 90 PRO A O 1
ATOM 715 N N . MET A 1 91 ? 1.635 6.589 24.617 1.00 55.84 91 MET A N 1
ATOM 716 C CA . MET A 1 91 ? 2.584 5.953 25.538 1.00 55.84 91 MET A CA 1
ATOM 717 C C . MET A 1 91 ? 3.733 5.186 24.852 1.00 55.84 91 MET A C 1
ATOM 719 O O . MET A 1 91 ? 4.621 4.691 25.544 1.00 55.84 91 MET A O 1
ATOM 723 N N . LEU A 1 92 ? 3.735 5.070 23.518 1.00 56.25 92 LEU A N 1
ATOM 724 C CA . LEU A 1 92 ? 4.769 4.382 22.724 1.00 56.25 92 LEU A CA 1
ATOM 725 C C . LEU A 1 92 ? 5.625 5.335 21.861 1.00 56.25 92 LEU A C 1
ATOM 727 O O . LEU A 1 92 ? 6.405 4.853 21.035 1.00 56.25 92 LEU A O 1
ATOM 731 N N . ALA A 1 93 ? 5.452 6.656 22.010 1.00 52.91 93 ALA A N 1
ATOM 732 C CA . ALA A 1 93 ? 6.125 7.698 21.225 1.00 52.91 93 ALA A CA 1
ATOM 733 C C . ALA A 1 93 ? 7.351 8.296 21.930 1.00 52.91 93 ALA A C 1
ATOM 735 O O . ALA A 1 93 ? 7.301 8.478 23.167 1.00 52.91 93 ALA A O 1
#

pLDDT: mean 91.88, std 9.31, range [52.91, 98.25]

Radius of gyration: 13.18 Å; Cα contacts (8 Å, |Δi|>4): 145; chains: 1; bounding box: 2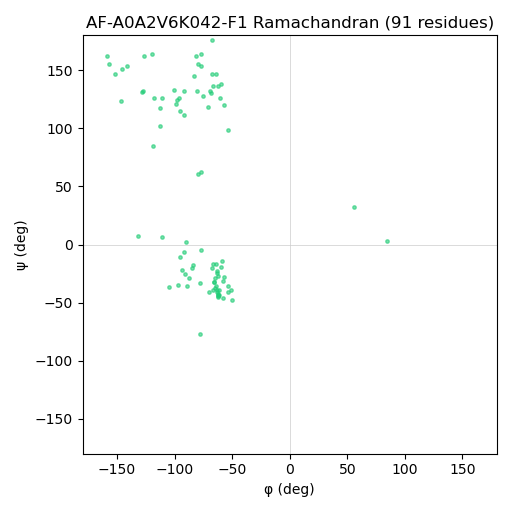5×24×41 Å

Nearest PDB structures (foldseek):
  3tov-assembly2_B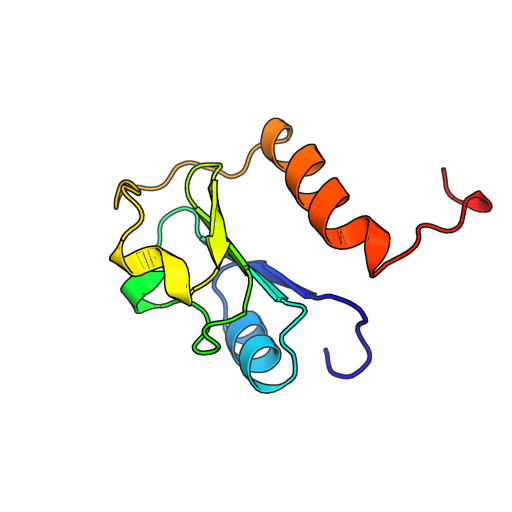  TM=5.996E-01  e=1.096E+00  Veillonella parvula DSM 2008
  8sgq-assembly1_g  TM=4.647E-01  e=6.833E+00  Homo sapiens
  8hwd-assembly1_C  TM=2.901E-01  e=9.589E+00  Monkeypox virus

Foldseek 3Di:
DLPDLAEEEELDPVQQVVLVRDLRYEYEYFAAQCLVRNHPRQSHWYDFQLDIDGNVCSVVDPGDNGGHDDDPVSVVVVCVVCCVRPPDDPVVD

Solvent-accessible surface area (backbone atoms only — not comparable to full-atom values): 5653 Å² total; per-residue (Å²): 110,93,88,50,79,62,46,81,34,52,82,47,72,70,36,51,56,42,33,75,75,42,60,52,33,38,38,42,31,36,69,58,49,56,94,80,71,42,57,84,35,50,71,21,36,34,38,46,72,88,41,81,42,38,47,71,45,55,85,80,47,94,69,71,67,72,46,43,82,88,53,80,86,51,48,62,65,52,47,65,70,44,40,86,71,51,73,74,61,77,91,79,111

Mean predicted aligned error: 4.06 Å

Secondary structure (DSSP, 8-state):
-TT-S-EEEESSHHHHHHHHH-S-EEEEESSS-HHHHS-S-TTSEEEETTEEEEGGGTTTS---SS-----GGGHHHHHHHHTTTSPPPGGG-

Sequence (93 aa):
IRAASFVVSVDSGPMHIAAVLTINLLSIHTWTDPRRVGPYNPNAWVWKNGHLLRVSELETAKIKRHGRRFESKDVPAIAELIRPIVPVDPMLA